Protein AF-A0A9D6G9P4-F1 (afdb_monomer)

Secondary structure (DSSP, 8-state):
-----------PPP------------TTSPPPTT----EEE---SSHHHHHHHHHHHHHHGGG--S-EEE---GGGTTHHHHHHHHHHHHHHSS--EEE----TT--HHHHHHHHHHHHHTT---

Mean predicted aligned error: 11.78 Å

pLDDT: mean 83.12, std 18.17, range [40.41, 98.19]

Foldseek 3Di:
DDDDDDDDPPDDDDDDDPDDDPPPQDPPHDDPPPDAAEEEDEQDPDPVVVVVVVVVCVVCVVVVHPAYEYDADPQRPCVVSLVVVQLCCLPVHPHQYDYDDDCHNHDPVRSVVSVVVCVVSVHDD

Structure (mmCIF, N/CA/C/O backbone):
data_AF-A0A9D6G9P4-F1
#
_entry.id   AF-A0A9D6G9P4-F1
#
loop_
_atom_site.group_PDB
_atom_site.id
_atom_site.type_symbol
_atom_site.label_atom_id
_atom_site.label_alt_id
_atom_site.label_comp_id
_atom_site.label_asym_id
_atom_site.label_entity_id
_atom_site.label_seq_id
_atom_site.pdbx_PDB_ins_code
_atom_site.Cartn_x
_atom_site.Cartn_y
_atom_site.Cartn_z
_atom_site.occupancy
_atom_site.B_iso_or_equiv
_atom_site.auth_seq_id
_atom_site.auth_comp_id
_atom_site.auth_asym_id
_atom_site.auth_atom_id
_atom_site.pdbx_PDB_model_num
ATOM 1 N N . MET A 1 1 ? 39.516 -83.597 8.456 1.00 43.56 1 MET A N 1
ATOM 2 C CA . MET A 1 1 ? 40.521 -82.581 8.065 1.00 43.56 1 MET A CA 1
ATOM 3 C C . MET A 1 1 ? 39.885 -81.659 7.027 1.00 43.56 1 MET A C 1
ATOM 5 O O . MET A 1 1 ? 39.635 -82.088 5.918 1.00 43.56 1 MET A O 1
ATOM 9 N N . SER A 1 2 ? 39.252 -80.572 7.467 1.00 44.28 2 SER A N 1
ATOM 10 C CA . SER A 1 2 ? 39.728 -79.187 7.297 1.00 44.28 2 SER A CA 1
ATOM 11 C C . SER A 1 2 ? 40.019 -78.777 5.846 1.00 44.28 2 SER A C 1
ATOM 13 O O . SER A 1 2 ? 41.075 -79.106 5.316 1.00 44.28 2 SER A O 1
ATOM 15 N N . LYS A 1 3 ? 39.116 -77.981 5.257 1.00 46.56 3 LYS A N 1
ATOM 16 C CA . LYS A 1 3 ? 39.403 -76.587 4.869 1.00 46.56 3 LYS A CA 1
ATOM 17 C C . LYS A 1 3 ? 38.106 -75.848 4.514 1.00 46.56 3 LYS A C 1
ATOM 19 O O . LYS A 1 3 ? 37.350 -76.252 3.640 1.00 46.56 3 LYS A O 1
ATOM 24 N N . ARG A 1 4 ? 37.864 -74.762 5.253 1.00 43.28 4 ARG A N 1
ATOM 25 C CA . ARG A 1 4 ? 36.858 -73.727 4.988 1.00 43.28 4 ARG A CA 1
ATOM 26 C C . ARG A 1 4 ? 37.213 -72.988 3.694 1.00 43.28 4 ARG A C 1
ATOM 28 O O . ARG A 1 4 ? 38.370 -72.615 3.524 1.00 43.28 4 ARG A O 1
ATOM 35 N N . ALA A 1 5 ? 36.219 -72.674 2.870 1.00 48.12 5 ALA A N 1
ATOM 36 C CA . ALA A 1 5 ? 36.288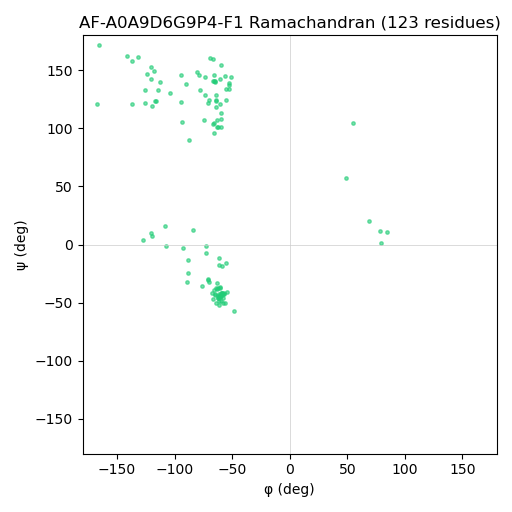 -71.580 1.905 1.00 48.12 5 ALA A CA 1
ATOM 37 C C . ALA A 1 5 ? 35.163 -70.593 2.242 1.00 48.12 5 ALA A C 1
ATOM 39 O O . ALA A 1 5 ? 33.993 -70.962 2.323 1.00 48.12 5 ALA A O 1
ATOM 40 N N . ALA A 1 6 ? 35.552 -69.360 2.553 1.00 49.12 6 ALA A N 1
ATOM 41 C CA . ALA A 1 6 ? 34.666 -68.295 2.989 1.00 49.12 6 ALA A CA 1
ATOM 42 C C . ALA A 1 6 ? 33.832 -67.760 1.816 1.00 49.12 6 ALA A C 1
ATOM 44 O O . ALA A 1 6 ? 34.370 -67.379 0.778 1.00 49.12 6 ALA A O 1
ATOM 45 N N . ASN A 1 7 ? 32.516 -67.696 2.014 1.00 40.41 7 ASN A N 1
ATOM 46 C CA . ASN A 1 7 ? 31.581 -67.029 1.119 1.00 40.41 7 ASN A CA 1
ATOM 47 C C . ASN A 1 7 ? 31.723 -65.505 1.305 1.00 40.41 7 ASN A C 1
ATOM 49 O O . ASN A 1 7 ? 31.355 -64.966 2.350 1.00 40.41 7 ASN A O 1
ATOM 53 N N . SER A 1 8 ? 32.316 -64.812 0.329 1.00 48.28 8 SER A N 1
ATOM 54 C CA . SER A 1 8 ? 32.490 -63.355 0.360 1.00 48.28 8 SER A CA 1
ATOM 55 C C . SER A 1 8 ? 31.255 -62.668 -0.221 1.00 48.28 8 SER A C 1
ATOM 57 O O . SER A 1 8 ? 31.152 -62.405 -1.420 1.00 48.28 8 SER A O 1
ATOM 59 N N . SER A 1 9 ? 30.296 -62.381 0.656 1.00 48.59 9 SER A N 1
ATOM 60 C CA . SER A 1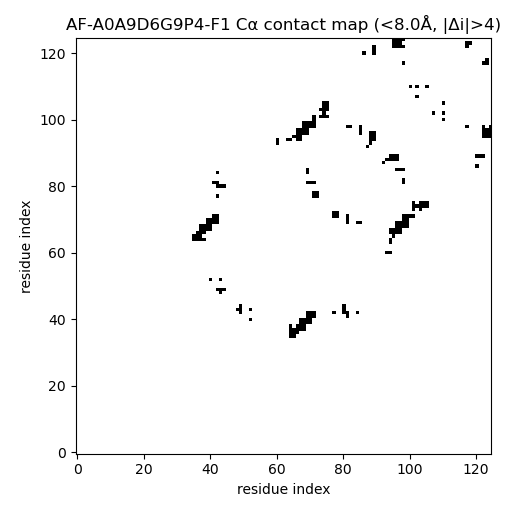 9 ? 29.151 -61.520 0.369 1.00 48.59 9 SER A CA 1
ATOM 61 C C . SER A 1 9 ? 29.627 -60.097 0.062 1.00 48.59 9 SER A C 1
ATOM 63 O O . SER A 1 9 ? 29.900 -59.309 0.970 1.00 48.59 9 SER A O 1
ATOM 65 N N . ARG A 1 10 ? 29.691 -59.723 -1.222 1.00 49.97 10 ARG A N 1
ATOM 66 C CA . ARG A 1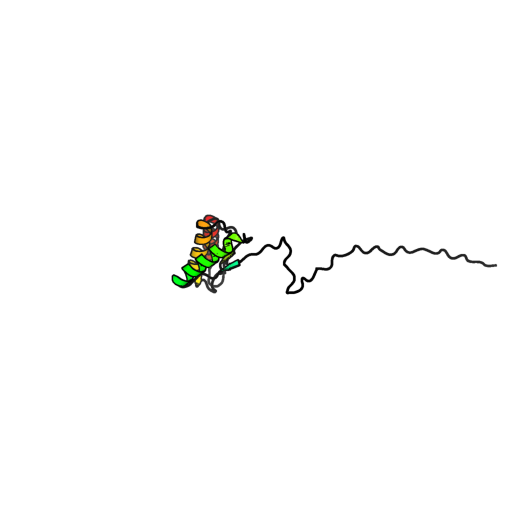 10 ? 29.806 -58.316 -1.635 1.00 49.97 10 ARG A CA 1
ATOM 67 C C . ARG A 1 10 ? 28.526 -57.573 -1.237 1.00 49.97 10 ARG A C 1
ATOM 69 O O . ARG A 1 10 ? 27.541 -57.583 -1.971 1.00 49.97 10 ARG A O 1
ATOM 76 N N . LYS A 1 11 ? 28.539 -56.904 -0.081 1.00 48.97 11 LYS A N 1
ATOM 77 C CA . LYS A 1 11 ? 27.536 -55.890 0.270 1.00 48.97 11 LYS A CA 1
ATOM 78 C C . LYS A 1 11 ? 27.647 -54.738 -0.736 1.00 48.97 11 LYS A C 1
ATOM 80 O O . LYS A 1 11 ? 28.615 -53.984 -0.706 1.00 48.97 11 LYS A O 1
ATOM 85 N N . ARG A 1 12 ? 26.677 -54.610 -1.648 1.00 47.72 12 ARG A N 1
ATOM 86 C CA . ARG A 1 12 ? 26.522 -53.405 -2.478 1.00 47.72 12 ARG A CA 1
ATOM 87 C C . ARG A 1 12 ? 26.190 -52.229 -1.556 1.00 47.72 12 ARG A C 1
ATOM 89 O O . ARG A 1 12 ? 25.231 -52.296 -0.793 1.00 47.72 12 ARG A O 1
ATOM 96 N N . ALA A 1 13 ? 27.005 -51.180 -1.615 1.00 47.09 13 ALA A N 1
ATOM 97 C CA . ALA A 1 13 ? 26.746 -49.924 -0.923 1.00 47.09 13 ALA A CA 1
ATOM 98 C C . ALA A 1 13 ? 25.492 -49.237 -1.506 1.00 47.09 13 ALA A C 1
ATOM 100 O O . ALA A 1 13 ? 25.259 -49.336 -2.715 1.00 47.09 13 ALA A O 1
ATOM 101 N N . PRO A 1 14 ? 24.688 -48.532 -0.691 1.00 43.56 14 PRO A N 1
ATOM 102 C CA . PRO A 1 14 ? 23.539 -47.790 -1.186 1.00 43.56 14 PRO A CA 1
ATOM 103 C C . PRO A 1 14 ? 24.022 -46.580 -1.995 1.00 43.56 14 PRO A C 1
ATOM 105 O O . PRO A 1 14 ? 24.778 -45.740 -1.505 1.00 43.56 14 PRO A O 1
ATOM 108 N N . THR A 1 15 ? 23.579 -46.479 -3.246 1.00 49.50 15 THR A N 1
ATOM 109 C CA . THR A 1 15 ? 23.805 -45.308 -4.097 1.00 49.50 15 THR A CA 1
ATOM 110 C C . THR A 1 15 ? 23.063 -44.111 -3.501 1.00 49.50 15 THR A C 1
ATOM 112 O O . THR A 1 15 ? 21.836 -44.030 -3.595 1.00 49.50 15 THR A O 1
ATOM 115 N N . ARG A 1 16 ? 23.787 -43.178 -2.866 1.00 42.28 16 ARG A N 1
ATOM 116 C CA . ARG A 1 16 ? 23.227 -41.879 -2.459 1.00 42.28 16 ARG A CA 1
ATOM 117 C C . ARG A 1 16 ? 22.745 -41.156 -3.717 1.00 42.28 16 ARG A C 1
ATOM 119 O O . ARG A 1 16 ? 23.542 -40.876 -4.608 1.00 42.28 16 ARG A O 1
ATOM 126 N N . ARG A 1 17 ? 21.451 -40.827 -3.774 1.00 52.84 17 ARG A N 1
ATOM 127 C CA . ARG A 1 17 ? 20.955 -39.777 -4.673 1.00 52.84 17 ARG A CA 1
ATOM 128 C C . ARG A 1 17 ? 21.740 -38.495 -4.364 1.00 52.84 17 ARG A C 1
ATOM 130 O O . ARG A 1 17 ? 21.876 -38.179 -3.177 1.00 52.84 17 ARG A O 1
ATOM 137 N N . PRO A 1 18 ? 22.253 -37.755 -5.359 1.00 45.62 18 PRO A N 1
ATOM 138 C CA . PRO A 1 18 ? 22.821 -36.447 -5.090 1.00 45.62 18 PRO A CA 1
ATOM 139 C C . PRO A 1 18 ? 21.671 -35.541 -4.646 1.00 45.62 18 PRO A C 1
ATOM 141 O O . PRO A 1 18 ? 20.833 -35.132 -5.445 1.00 45.62 18 PRO A O 1
ATOM 144 N N . GLY A 1 19 ? 21.588 -35.289 -3.341 1.00 44.91 19 GLY A N 1
ATOM 145 C CA . GLY A 1 19 ? 20.782 -34.199 -2.820 1.00 44.91 19 GLY A CA 1
ATOM 146 C C . GLY A 1 19 ? 21.392 -32.905 -3.337 1.00 44.91 19 GLY A C 1
ATOM 147 O O . GLY A 1 19 ? 22.560 -32.629 -3.060 1.00 44.91 19 GLY A O 1
ATOM 148 N N . SER A 1 20 ? 20.629 -32.135 -4.111 1.00 59.06 20 SER A N 1
ATOM 149 C CA . SER A 1 20 ? 20.986 -30.755 -4.415 1.00 59.06 20 SER A CA 1
ATOM 150 C C . SER A 1 20 ? 21.073 -30.014 -3.086 1.00 59.06 20 SER A C 1
ATOM 152 O O . SER A 1 20 ? 20.055 -29.794 -2.424 1.00 59.06 20 SER A O 1
ATOM 154 N N . ALA A 1 21 ? 22.289 -29.679 -2.662 1.00 59.16 21 ALA A N 1
ATOM 155 C CA . ALA A 1 21 ? 22.479 -28.753 -1.561 1.00 59.16 21 ALA A CA 1
ATOM 156 C C . ALA A 1 21 ? 21.682 -27.474 -1.874 1.00 59.16 21 ALA A C 1
ATOM 158 O O . ALA A 1 21 ? 21.686 -27.047 -3.034 1.00 59.16 21 ALA A O 1
ATOM 159 N N . PRO A 1 22 ? 20.997 -26.853 -0.898 1.00 53.09 22 PRO A N 1
ATOM 160 C CA . PRO A 1 22 ? 20.448 -25.529 -1.126 1.00 53.09 22 PRO A CA 1
ATOM 161 C C . PRO A 1 22 ? 21.637 -24.632 -1.461 1.00 53.09 22 PRO A C 1
ATOM 163 O O . PRO A 1 22 ? 22.535 -24.452 -0.634 1.00 53.09 22 PRO A O 1
ATOM 166 N N . SER A 1 23 ? 21.698 -24.139 -2.699 1.00 64.00 23 SER A N 1
ATOM 167 C CA . SER A 1 23 ? 22.723 -23.183 -3.089 1.00 64.00 23 SER A CA 1
ATOM 168 C C . SER A 1 23 ? 22.502 -21.951 -2.224 1.00 64.00 23 SER A C 1
ATOM 170 O O . SER A 1 23 ? 21.575 -21.176 -2.465 1.00 64.00 23 SER A O 1
ATOM 172 N N . ARG A 1 24 ? 23.312 -21.789 -1.176 1.00 66.81 24 ARG A N 1
ATOM 173 C CA . ARG A 1 24 ? 23.430 -20.508 -0.491 1.00 66.81 24 ARG A CA 1
ATOM 174 C C . ARG A 1 24 ? 23.924 -19.535 -1.548 1.00 66.81 24 ARG A C 1
ATOM 176 O O . ARG A 1 24 ? 25.099 -19.562 -1.905 1.00 66.81 24 ARG A O 1
ATOM 183 N N . LEU A 1 25 ? 23.012 -18.737 -2.097 1.00 66.81 25 LEU A N 1
ATOM 184 C CA . LEU A 1 25 ? 23.400 -17.588 -2.895 1.00 66.81 25 LEU A CA 1
ATOM 185 C C . LEU A 1 25 ? 24.320 -16.754 -2.002 1.00 66.81 25 LEU A C 1
ATOM 187 O O . LEU A 1 25 ? 23.967 -16.440 -0.862 1.00 66.81 25 LEU A O 1
ATOM 191 N N . ALA A 1 26 ? 25.529 -16.469 -2.483 1.00 80.50 26 ALA A N 1
ATOM 192 C CA . ALA A 1 26 ? 26.360 -15.465 -1.841 1.00 80.50 26 ALA A CA 1
ATOM 193 C C . ALA A 1 26 ? 25.552 -14.160 -1.790 1.00 80.50 26 ALA A C 1
ATOM 195 O O . ALA A 1 26 ? 24.790 -13.880 -2.714 1.00 80.50 26 ALA A O 1
ATOM 196 N N . VAL A 1 27 ? 25.717 -13.367 -0.731 1.00 73.56 27 VAL A N 1
ATOM 197 C CA . VAL A 1 27 ? 24.933 -12.139 -0.475 1.00 73.56 27 VAL A CA 1
ATOM 198 C C . VAL A 1 27 ? 24.994 -11.126 -1.642 1.00 73.56 27 VAL A C 1
ATOM 200 O O . VAL A 1 27 ? 24.144 -10.250 -1.739 1.00 73.56 27 VAL A O 1
ATOM 203 N N . SER A 1 28 ? 25.944 -11.283 -2.569 1.00 77.44 28 SER A N 1
ATOM 204 C CA . SER A 1 28 ? 26.139 -10.466 -3.775 1.00 77.44 28 SER A CA 1
ATOM 205 C C . SER A 1 28 ? 26.037 -11.234 -5.104 1.00 77.44 28 SER A C 1
ATOM 207 O O . SER A 1 28 ? 26.355 -10.680 -6.157 1.00 77.44 28 SER A O 1
ATOM 209 N N . ALA A 1 29 ? 25.635 -12.507 -5.094 1.00 81.50 29 ALA A N 1
ATOM 210 C CA . ALA A 1 29 ? 25.441 -13.253 -6.332 1.00 81.50 29 ALA A CA 1
ATOM 211 C C . ALA A 1 29 ? 24.252 -12.668 -7.121 1.00 81.50 29 ALA A C 1
ATOM 213 O O . ALA A 1 29 ? 23.234 -12.328 -6.511 1.00 81.50 29 ALA A O 1
ATOM 214 N N . PRO A 1 30 ? 24.336 -12.576 -8.463 1.00 80.19 30 PRO A N 1
ATOM 215 C CA . PRO A 1 30 ? 23.194 -12.193 -9.283 1.00 80.19 30 PRO A CA 1
ATOM 216 C C . PRO A 1 30 ? 21.977 -13.067 -8.972 1.00 80.19 30 PRO A C 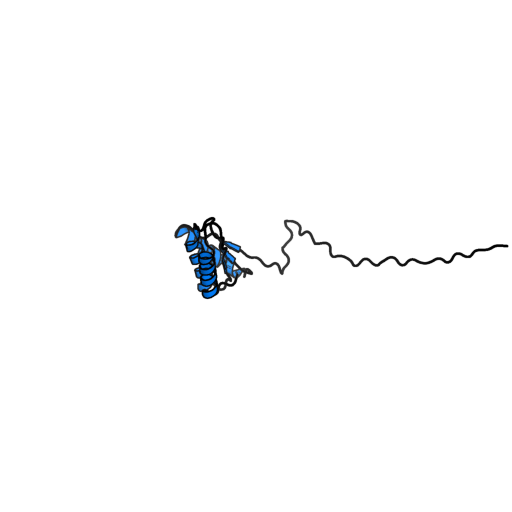1
ATOM 218 O O . PRO A 1 30 ? 22.097 -14.289 -8.836 1.00 80.19 30 PRO A O 1
ATOM 221 N N . LEU A 1 31 ? 20.804 -12.441 -8.872 1.00 80.25 31 LEU A N 1
ATOM 222 C CA . LEU A 1 31 ? 19.562 -13.173 -8.658 1.00 80.25 31 LEU A CA 1
ATOM 223 C C . LEU A 1 31 ? 19.313 -14.149 -9.823 1.00 80.25 31 LEU A C 1
ATOM 225 O O . LEU A 1 31 ? 19.586 -13.812 -10.981 1.00 80.25 31 LEU A O 1
ATOM 229 N N . PRO A 1 32 ? 18.773 -15.351 -9.549 1.00 83.88 32 PRO A N 1
ATOM 230 C CA . PRO A 1 32 ? 18.291 -16.239 -10.597 1.00 83.88 32 PRO A CA 1
ATOM 231 C C . PRO A 1 32 ? 17.331 -15.515 -11.550 1.00 83.88 32 PRO A C 1
ATOM 233 O O . PRO A 1 32 ? 16.516 -14.696 -11.128 1.00 83.88 32 PRO A O 1
ATOM 236 N N . LYS A 1 33 ? 17.383 -15.858 -12.843 1.00 81.81 33 LYS A N 1
ATOM 237 C CA . LYS A 1 33 ? 16.571 -15.204 -13.889 1.00 81.81 33 LYS A CA 1
ATOM 238 C C . LYS A 1 33 ? 15.053 -15.283 -13.655 1.00 81.81 33 LYS A C 1
ATOM 240 O O . LYS A 1 33 ? 14.311 -14.534 -14.273 1.00 81.81 33 LYS A O 1
ATOM 245 N N . ASN A 1 34 ? 14.594 -16.203 -12.809 1.00 86.50 34 ASN A N 1
ATOM 246 C CA . ASN A 1 34 ? 13.187 -16.464 -12.504 1.00 86.50 34 ASN A CA 1
ATOM 247 C C . ASN A 1 34 ? 12.763 -15.998 -11.100 1.00 86.50 34 ASN A C 1
ATOM 249 O O . ASN A 1 34 ? 11.724 -16.441 -10.605 1.00 86.50 34 ASN A O 1
ATOM 253 N N . VAL A 1 35 ? 13.553 -15.151 -10.434 1.00 88.94 35 VAL A N 1
ATOM 254 C CA . VAL A 1 35 ? 13.132 -14.557 -9.160 1.00 88.94 35 VAL A CA 1
ATOM 255 C C . VAL A 1 35 ? 11.918 -13.662 -9.390 1.00 88.94 35 VAL A C 1
ATOM 257 O O . VAL A 1 35 ? 11.932 -12.780 -10.245 1.00 88.94 35 VAL A O 1
ATOM 260 N N . LYS A 1 36 ? 10.871 -13.889 -8.597 1.00 90.25 36 LYS A N 1
ATOM 261 C CA . LYS A 1 36 ? 9.731 -12.981 -8.486 1.00 90.25 36 LYS A CA 1
ATOM 262 C C . LYS A 1 36 ? 10.009 -11.976 -7.377 1.00 90.25 36 LYS A C 1
ATOM 264 O O . LYS A 1 36 ? 10.498 -12.358 -6.316 1.00 90.25 36 LYS A O 1
ATOM 269 N N . VAL A 1 37 ? 9.671 -10.718 -7.623 1.00 92.62 37 VAL A N 1
ATOM 270 C CA . VAL A 1 37 ? 9.781 -9.631 -6.645 1.00 92.62 37 VAL A CA 1
ATOM 271 C C . VAL A 1 37 ? 8.412 -9.013 -6.398 1.00 92.62 37 VAL A C 1
ATOM 273 O O . VAL A 1 37 ? 7.546 -9.048 -7.272 1.00 92.62 37 VAL A O 1
ATOM 276 N N . SER A 1 38 ? 8.232 -8.448 -5.213 1.00 96.94 38 SER A N 1
ATOM 277 C CA . SER A 1 38 ? 7.112 -7.583 -4.852 1.00 96.94 38 SER A CA 1
ATOM 278 C C . SER A 1 38 ? 7.658 -6.333 -4.165 1.00 96.94 38 SER A C 1
ATOM 280 O O . SER A 1 38 ? 8.807 -6.314 -3.712 1.00 96.94 38 SER A O 1
ATOM 282 N N . PHE A 1 39 ? 6.844 -5.282 -4.112 1.00 97.88 39 PHE A N 1
ATOM 283 C CA . PHE A 1 39 ? 7.179 -4.035 -3.425 1.00 97.88 39 PHE A CA 1
ATOM 284 C C . PHE A 1 39 ? 6.112 -3.708 -2.391 1.00 97.88 39 PHE A C 1
ATOM 286 O O . PHE A 1 39 ? 4.939 -3.991 -2.614 1.00 97.88 39 PHE A O 1
ATOM 293 N N . GLU A 1 40 ? 6.526 -3.093 -1.288 1.00 97.81 40 GLU A N 1
ATOM 294 C CA . GLU A 1 40 ? 5.634 -2.663 -0.217 1.00 97.81 40 GLU A CA 1
ATOM 295 C C . GLU A 1 40 ? 5.629 -1.140 -0.105 1.00 97.81 40 GLU A C 1
ATOM 297 O O . GLU A 1 40 ? 6.685 -0.501 -0.086 1.00 97.81 40 GLU A O 1
ATOM 302 N N . PHE A 1 41 ? 4.432 -0.565 -0.008 1.00 96.88 41 PHE A N 1
ATOM 303 C CA . PHE A 1 41 ? 4.217 0.868 0.112 1.00 96.88 41 PHE A CA 1
ATOM 304 C C . PHE A 1 41 ? 3.538 1.237 1.427 1.00 96.88 41 PHE A C 1
ATOM 306 O O . PHE A 1 41 ? 2.702 0.513 1.976 1.00 96.88 41 PHE A O 1
ATOM 313 N N . PHE A 1 42 ? 3.866 2.432 1.912 1.00 94.62 42 PHE A N 1
ATOM 314 C CA . PHE A 1 42 ? 3.236 3.021 3.085 1.00 94.62 42 PHE A CA 1
ATOM 315 C C . PHE A 1 42 ? 2.255 4.113 2.658 1.00 94.62 42 PHE A C 1
ATOM 317 O O . PHE A 1 42 ? 2.640 4.993 1.883 1.00 94.62 42 PHE A O 1
ATOM 324 N N . PRO A 1 43 ? 1.007 4.094 3.160 1.00 92.56 43 PRO A N 1
ATOM 325 C CA . PRO A 1 43 ? 0.008 5.077 2.782 1.00 92.56 43 PRO A CA 1
ATOM 326 C C . PRO A 1 43 ? 0.445 6.484 3.243 1.00 92.56 43 PRO A C 1
ATOM 328 O O . PRO A 1 43 ? 0.712 6.705 4.433 1.00 92.56 43 PRO A O 1
ATOM 331 N N . PRO A 1 44 ? 0.530 7.454 2.322 1.00 92.19 44 PRO A N 1
ATOM 332 C CA . PRO A 1 44 ? 1.112 8.768 2.566 1.00 92.19 44 PRO A CA 1
ATOM 333 C C . PRO A 1 44 ? 0.182 9.626 3.422 1.00 92.19 44 PRO A C 1
ATOM 335 O O . PRO A 1 44 ? -1.034 9.574 3.288 1.00 92.19 44 PRO A O 1
ATOM 338 N N . LYS A 1 45 ? 0.745 10.456 4.305 1.00 90.81 45 LYS A N 1
ATOM 339 C CA . LYS A 1 45 ? -0.040 11.336 5.196 1.00 90.81 45 LYS A CA 1
ATOM 340 C C . LYS A 1 45 ? -0.368 12.702 4.585 1.00 90.81 45 LYS A C 1
ATOM 342 O O . LYS A 1 45 ? -1.166 13.435 5.156 1.00 90.81 45 LYS A O 1
ATOM 347 N N . THR A 1 46 ? 0.282 13.069 3.483 1.00 93.31 46 THR A N 1
ATOM 348 C CA . THR A 1 46 ? 0.190 14.402 2.874 1.00 93.31 46 THR A CA 1
ATOM 349 C C . THR A 1 46 ? 0.064 14.297 1.363 1.00 93.31 46 THR A C 1
ATOM 351 O O . THR A 1 46 ? 0.486 13.309 0.764 1.00 93.31 46 THR A O 1
ATOM 354 N N . GLU A 1 47 ? -0.471 15.338 0.732 1.00 93.25 47 GLU A N 1
ATOM 355 C CA . GLU A 1 47 ? -0.625 15.390 -0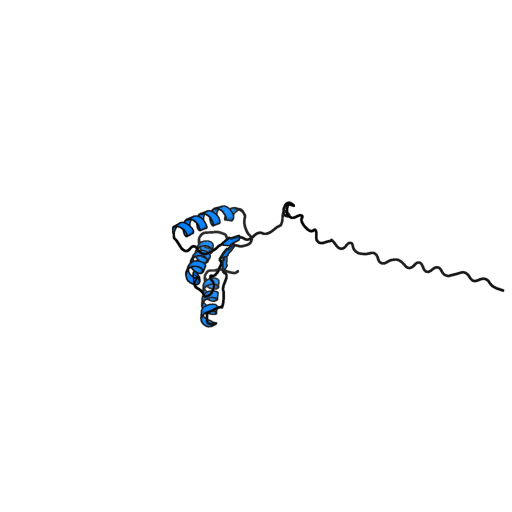.725 1.00 93.25 47 GLU A CA 1
ATOM 356 C C . GLU A 1 47 ? 0.721 15.320 -1.459 1.00 93.25 47 GLU A C 1
ATOM 358 O O . GLU A 1 47 ? 0.903 14.542 -2.390 1.00 93.25 47 GLU A O 1
ATOM 363 N N . LYS A 1 48 ? 1.732 16.039 -0.960 1.00 96.38 48 LYS A N 1
ATOM 364 C CA . LYS A 1 48 ? 3.090 15.963 -1.513 1.00 96.38 48 LYS A CA 1
ATOM 365 C C . LYS A 1 48 ? 3.651 14.535 -1.466 1.00 96.38 48 LYS A C 1
ATOM 367 O O . LYS A 1 48 ? 4.262 14.082 -2.427 1.00 96.38 48 LYS A O 1
ATOM 372 N N . ALA A 1 49 ? 3.429 13.814 -0.365 1.00 95.19 49 ALA A N 1
ATOM 373 C CA . ALA A 1 49 ? 3.865 12.425 -0.250 1.00 95.19 49 ALA A CA 1
ATOM 374 C C . ALA A 1 49 ? 3.043 11.474 -1.140 1.00 95.19 49 ALA A C 1
ATOM 376 O O . ALA A 1 49 ? 3.594 10.482 -1.610 1.00 95.19 49 ALA A O 1
ATOM 377 N N . ASN A 1 50 ? 1.767 11.780 -1.412 1.00 94.81 50 ASN A N 1
ATOM 378 C CA . ASN A 1 50 ? 0.965 11.057 -2.406 1.00 94.81 50 ASN A CA 1
ATOM 379 C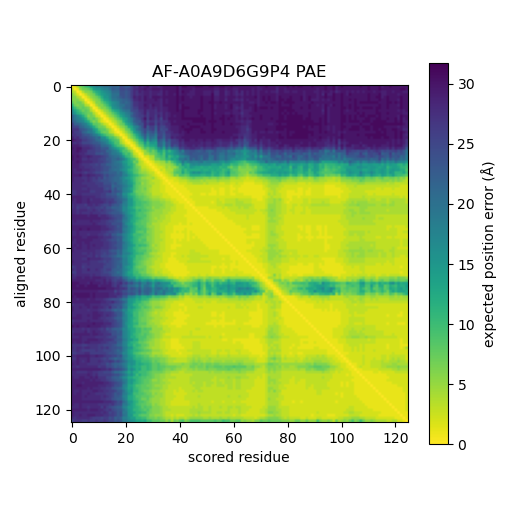 C . ASN A 1 50 ? 1.576 11.152 -3.803 1.00 94.81 50 ASN A C 1
ATOM 381 O O . ASN A 1 50 ? 1.702 10.135 -4.480 1.00 94.81 50 ASN A O 1
ATOM 385 N N . GLN A 1 51 ? 1.995 12.347 -4.216 1.00 96.62 51 GLN A N 1
ATOM 386 C CA . GLN A 1 51 ? 2.628 12.559 -5.520 1.00 96.62 51 GLN A CA 1
ATOM 387 C C . GLN A 1 51 ? 3.926 11.755 -5.637 1.00 96.62 51 GLN A C 1
ATOM 389 O O . GLN A 1 51 ? 4.086 10.982 -6.577 1.00 96.62 51 GLN A O 1
ATOM 394 N N . THR A 1 52 ? 4.796 11.833 -4.624 1.00 97.75 52 THR A N 1
ATOM 395 C CA . THR A 1 52 ? 6.039 11.048 -4.589 1.00 97.75 52 THR A CA 1
ATOM 396 C C . THR A 1 52 ? 5.778 9.541 -4.606 1.00 97.75 52 THR A C 1
ATOM 398 O O . THR A 1 52 ? 6.442 8.815 -5.342 1.00 97.75 52 THR A O 1
ATOM 401 N N . LEU A 1 53 ? 4.803 9.048 -3.833 1.00 97.12 53 LEU A N 1
ATOM 402 C CA . LEU A 1 53 ? 4.429 7.634 -3.868 1.00 97.12 53 LEU A CA 1
ATOM 403 C C . LEU A 1 53 ? 3.982 7.221 -5.275 1.00 97.12 53 LEU A C 1
ATOM 405 O O . LEU A 1 53 ? 4.393 6.171 -5.767 1.00 97.12 53 LEU A O 1
ATOM 409 N N . TRP A 1 54 ? 3.171 8.048 -5.932 1.00 97.88 54 TRP A N 1
ATOM 410 C CA . TRP A 1 54 ? 2.672 7.745 -7.267 1.00 97.88 54 TRP A CA 1
ATOM 411 C C . TRP A 1 54 ? 3.788 7.691 -8.311 1.00 97.88 54 TRP A C 1
ATOM 413 O O . TRP A 1 54 ? 3.850 6.753 -9.104 1.00 97.88 54 TRP A O 1
ATOM 423 N N . GLU A 1 55 ? 4.726 8.637 -8.263 1.00 97.88 55 GLU A N 1
ATOM 424 C CA . GLU A 1 55 ? 5.931 8.617 -9.098 1.00 97.88 55 GLU A CA 1
ATOM 425 C C . GLU A 1 55 ? 6.752 7.337 -8.876 1.00 97.88 55 GLU A C 1
ATOM 427 O O . GLU A 1 55 ? 7.210 6.711 -9.836 1.00 97.88 55 GLU A O 1
ATOM 432 N N . CYS A 1 56 ? 6.907 6.903 -7.620 1.00 97.81 56 CYS A N 1
ATOM 433 C CA . CYS A 1 56 ? 7.581 5.648 -7.296 1.00 97.81 56 CYS A CA 1
ATOM 434 C C . CYS A 1 56 ? 6.852 4.431 -7.879 1.00 97.81 56 CYS A C 1
ATOM 436 O O . CYS A 1 56 ? 7.503 3.577 -8.481 1.00 97.81 56 CYS A O 1
ATOM 438 N N . ILE A 1 57 ? 5.526 4.354 -7.738 1.00 97.69 57 ILE A N 1
ATOM 439 C CA . ILE A 1 57 ? 4.711 3.264 -8.293 1.00 97.69 57 ILE A CA 1
ATOM 440 C C . ILE A 1 57 ? 4.892 3.189 -9.812 1.00 97.69 57 ILE A C 1
ATOM 442 O O . ILE A 1 57 ? 5.238 2.130 -10.333 1.00 97.69 57 ILE A O 1
ATOM 446 N N . GLN A 1 58 ? 4.751 4.316 -10.514 1.00 97.25 58 GLN A N 1
ATOM 447 C CA . GLN A 1 58 ? 4.901 4.385 -11.971 1.00 97.25 58 GLN A CA 1
ATOM 448 C C . GLN A 1 58 ? 6.304 3.973 -12.430 1.00 97.25 58 GLN A C 1
ATOM 450 O O . GLN A 1 58 ? 6.465 3.283 -13.434 1.00 97.25 58 GLN A O 1
ATOM 455 N N . ARG A 1 59 ? 7.337 4.334 -11.665 1.00 97.12 59 ARG A N 1
ATOM 456 C CA . ARG A 1 59 ? 8.720 3.952 -11.965 1.00 97.12 59 ARG A CA 1
ATOM 457 C C . ARG A 1 59 ? 9.000 2.464 -11.729 1.00 97.12 59 ARG A C 1
ATOM 459 O O . ARG A 1 59 ? 9.858 1.900 -12.405 1.00 97.12 59 ARG A O 1
ATOM 466 N N . LEU A 1 60 ? 8.316 1.837 -10.772 1.00 96.00 60 LEU A N 1
ATOM 467 C CA . LEU A 1 60 ? 8.492 0.421 -10.435 1.00 96.00 60 LEU A CA 1
ATOM 468 C C . LEU A 1 60 ? 7.597 -0.506 -11.266 1.00 96.00 60 LEU A C 1
ATOM 470 O O . LEU A 1 60 ? 7.963 -1.663 -11.470 1.00 96.00 60 LEU A O 1
ATOM 474 N N . ALA A 1 61 ? 6.469 -0.018 -11.786 1.00 95.56 61 ALA A N 1
ATOM 475 C CA . ALA A 1 61 ? 5.518 -0.823 -12.551 1.00 95.56 61 ALA A CA 1
ATOM 476 C C . ALA A 1 61 ? 6.133 -1.582 -13.751 1.00 95.56 61 ALA A C 1
ATOM 478 O O . ALA A 1 61 ? 5.837 -2.771 -13.907 1.00 95.56 61 ALA A O 1
ATOM 479 N N . PRO A 1 62 ? 7.061 -1.003 -14.546 1.00 94.62 62 PRO A N 1
ATOM 480 C CA . PRO A 1 62 ? 7.709 -1.714 -15.652 1.00 94.62 62 PRO A CA 1
ATOM 481 C C . PRO A 1 62 ? 8.527 -2.942 -15.235 1.00 94.62 62 PRO A C 1
ATOM 483 O O . PRO A 1 62 ? 8.813 -3.793 -16.076 1.00 94.62 62 PRO A O 1
ATOM 486 N N . LEU A 1 63 ? 8.891 -3.063 -13.951 1.00 92.88 63 LEU A N 1
ATOM 487 C CA . LEU A 1 63 ? 9.578 -4.242 -13.419 1.00 92.88 63 LEU A CA 1
ATOM 488 C C . LEU A 1 63 ? 8.656 -5.463 -13.301 1.00 92.88 63 LEU A C 1
ATOM 490 O O . LEU A 1 63 ? 9.149 -6.550 -13.007 1.00 92.88 63 LEU A O 1
ATOM 494 N N . LYS A 1 64 ? 7.346 -5.296 -13.541 1.00 92.88 64 LYS A N 1
ATOM 495 C CA . LYS A 1 64 ? 6.326 -6.354 -13.497 1.00 92.88 64 LYS A CA 1
ATOM 496 C C . LYS A 1 64 ? 6.429 -7.190 -12.213 1.00 92.88 64 LYS A C 1
ATOM 498 O O . LYS A 1 64 ? 6.648 -8.405 -12.291 1.00 92.88 64 LYS A O 1
ATOM 503 N N . PRO A 1 65 ? 6.335 -6.553 -11.028 1.00 95.88 65 PRO A N 1
ATOM 504 C CA . PRO A 1 65 ? 6.338 -7.294 -9.776 1.00 95.88 65 PRO A CA 1
ATOM 505 C C . PRO A 1 65 ? 5.163 -8.277 -9.745 1.00 95.88 65 PRO A C 1
ATOM 507 O O . PRO A 1 65 ? 4.140 -8.063 -10.391 1.00 95.88 65 PRO A O 1
ATOM 510 N N . ALA A 1 66 ? 5.303 -9.356 -8.977 1.00 95.69 66 ALA A N 1
ATOM 511 C CA . ALA A 1 66 ? 4.241 -10.349 -8.838 1.00 95.69 66 ALA A CA 1
ATOM 512 C C . ALA A 1 66 ? 2.973 -9.760 -8.198 1.00 95.69 66 ALA A C 1
ATOM 514 O O . ALA A 1 66 ? 1.878 -10.197 -8.523 1.00 95.69 66 ALA A O 1
ATOM 515 N N . TYR A 1 67 ? 3.150 -8.802 -7.287 1.00 97.44 67 TYR A N 1
ATOM 516 C CA . TYR A 1 67 ? 2.115 -7.979 -6.665 1.00 97.44 67 TYR A CA 1
ATOM 517 C C . TYR A 1 67 ? 2.794 -6.794 -5.962 1.00 97.44 67 TYR A C 1
ATOM 519 O O . TYR A 1 67 ? 4.026 -6.760 -5.826 1.00 97.44 67 TYR A O 1
ATOM 527 N N . VAL A 1 68 ? 2.003 -5.842 -5.477 1.00 98.19 68 VAL A N 1
ATOM 528 C CA . VAL A 1 68 ? 2.472 -4.779 -4.577 1.00 98.19 68 VAL A CA 1
ATOM 529 C C . VAL A 1 68 ? 1.632 -4.754 -3.308 1.00 98.19 68 VAL A C 1
ATOM 531 O O . VAL A 1 68 ? 0.413 -4.820 -3.393 1.00 98.19 68 VAL A O 1
ATOM 534 N N . SER A 1 69 ? 2.246 -4.681 -2.130 1.00 98.06 69 SER A N 1
ATOM 535 C CA . SER A 1 69 ? 1.511 -4.568 -0.867 1.00 98.06 69 SER A CA 1
ATOM 536 C C . SER A 1 69 ? 1.370 -3.113 -0.431 1.00 98.06 69 SER A C 1
ATOM 538 O O . SER A 1 69 ? 2.261 -2.287 -0.638 1.00 98.06 69 SER A O 1
ATOM 540 N N . VAL A 1 70 ? 0.243 -2.791 0.202 1.00 97.00 70 VAL A N 1
ATOM 541 C CA . VAL A 1 70 ? 0.055 -1.522 0.908 1.00 97.00 70 VAL A CA 1
ATOM 542 C C . VAL A 1 70 ? -0.154 -1.816 2.382 1.00 97.00 70 VAL A C 1
ATOM 544 O O . VAL A 1 70 ? -1.063 -2.553 2.764 1.00 97.00 70 VAL A O 1
ATOM 547 N N . THR A 1 71 ? 0.693 -1.219 3.212 1.00 94.88 71 THR A N 1
ATOM 548 C CA . THR A 1 71 ? 0.652 -1.420 4.660 1.00 94.88 71 THR A CA 1
ATOM 549 C C . THR A 1 71 ? -0.604 -0.847 5.312 1.00 94.88 71 THR A C 1
ATOM 551 O O . THR A 1 71 ? -1.270 0.053 4.791 1.00 94.8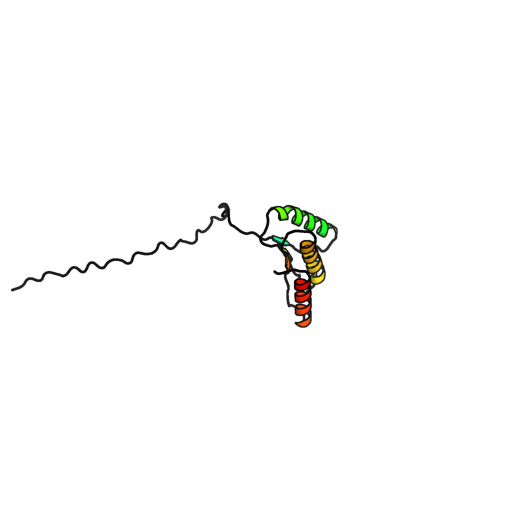8 71 THR A O 1
ATOM 554 N N . TYR A 1 72 ? -0.901 -1.356 6.506 1.00 88.00 72 TYR A N 1
ATOM 555 C CA . TYR A 1 72 ? -2.021 -0.943 7.340 1.00 88.00 72 TYR A CA 1
ATOM 556 C C . TYR A 1 72 ? -1.483 -0.553 8.716 1.00 88.00 72 TYR A C 1
ATOM 558 O O . TYR A 1 72 ? -0.795 -1.329 9.378 1.00 88.00 72 TYR A O 1
ATOM 566 N N . GLY A 1 73 ? -1.743 0.683 9.122 1.00 78.31 73 GLY A N 1
ATOM 567 C CA . GLY A 1 73 ? -1.277 1.253 10.374 1.00 78.31 73 GLY A CA 1
ATOM 568 C C . GLY A 1 73 ? -1.886 0.533 11.568 1.00 78.31 73 GLY A C 1
ATOM 569 O O . GLY A 1 73 ? -3.074 0.207 11.572 1.00 78.31 73 GLY A O 1
ATOM 570 N N . ALA A 1 74 ? -1.072 0.324 12.603 1.00 64.56 74 ALA A N 1
ATOM 571 C CA . ALA A 1 74 ? -1.522 -0.274 13.852 1.00 64.56 74 ALA A CA 1
ATOM 572 C C . ALA A 1 74 ? -2.751 0.475 14.408 1.00 64.56 74 ALA A C 1
ATOM 574 O O . ALA A 1 74 ? -2.792 1.712 14.412 1.00 64.56 74 ALA A O 1
ATOM 575 N N . GLY A 1 75 ? -3.762 -0.288 14.834 1.00 63.06 75 GLY A N 1
ATOM 576 C CA . GLY A 1 75 ? -5.006 0.242 15.400 1.00 63.06 75 GLY A CA 1
ATOM 577 C C . GLY A 1 75 ? -5.917 0.971 14.406 1.00 63.06 75 GLY A C 1
ATOM 578 O O . GLY A 1 75 ? -6.711 1.802 14.827 1.00 63.06 75 GLY A O 1
ATOM 579 N N . GLY A 1 76 ? -5.776 0.748 13.092 1.00 63.19 76 GLY A N 1
ATOM 580 C CA . GLY A 1 76 ? -6.685 1.330 12.091 1.00 63.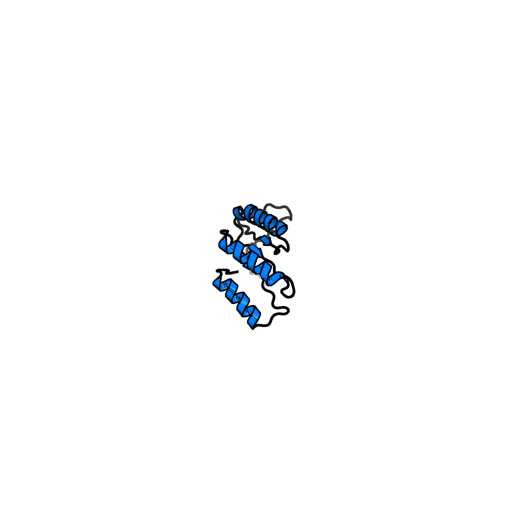19 76 GLY A CA 1
ATOM 581 C C . GLY A 1 76 ? -6.421 2.792 11.729 1.00 63.19 76 GLY A C 1
ATOM 582 O O . GLY A 1 76 ? -7.088 3.332 10.854 1.00 63.19 76 GLY A O 1
ATOM 583 N N . SER A 1 77 ? -5.400 3.426 12.310 1.00 70.12 77 SER A N 1
ATOM 584 C CA . SER A 1 77 ? -5.082 4.856 12.119 1.00 70.12 77 SER A CA 1
ATOM 585 C C . SER A 1 77 ? -4.746 5.284 10.677 1.00 70.12 77 SER A C 1
ATOM 587 O O . SER A 1 77 ? -4.629 6.482 10.381 1.00 70.12 77 SER A O 1
ATOM 589 N N . THR A 1 78 ? -4.533 4.330 9.768 1.00 76.31 78 THR A N 1
ATOM 590 C CA . THR A 1 78 ? -4.313 4.595 8.339 1.00 76.31 78 THR A CA 1
ATOM 591 C C . THR A 1 78 ? -5.345 3.931 7.439 1.00 76.31 78 THR A C 1
ATOM 593 O O . THR A 1 78 ? -5.120 3.951 6.233 1.00 76.31 78 THR A O 1
ATOM 596 N N . ARG A 1 79 ? -6.433 3.356 7.974 1.00 82.62 79 ARG A N 1
ATOM 597 C CA . ARG A 1 79 ? -7.390 2.545 7.208 1.00 82.62 79 ARG A CA 1
ATOM 598 C C . ARG A 1 79 ? -7.808 3.240 5.918 1.00 82.62 79 ARG A C 1
ATOM 600 O O . ARG A 1 79 ? -7.549 2.728 4.835 1.00 82.62 79 ARG A O 1
ATOM 607 N N . GLU A 1 80 ? -8.344 4.451 6.024 1.00 86.69 80 GLU A N 1
ATOM 608 C CA . GLU A 1 80 ? -8.868 5.210 4.885 1.00 86.69 80 GLU A CA 1
ATOM 609 C C . GLU A 1 80 ? -7.776 5.486 3.840 1.00 86.69 80 GLU A C 1
ATOM 611 O O . GLU A 1 80 ? -8.016 5.414 2.637 1.00 86.69 80 GLU A O 1
ATOM 616 N N . ARG A 1 81 ? -6.539 5.741 4.288 1.00 91.12 81 ARG A N 1
ATOM 617 C CA . ARG A 1 81 ? -5.404 6.012 3.393 1.00 91.12 81 ARG A CA 1
ATOM 618 C C . ARG A 1 81 ? -4.870 4.742 2.729 1.00 91.12 81 ARG A C 1
ATOM 620 O O . ARG A 1 81 ? -4.469 4.795 1.567 1.00 91.12 81 ARG A O 1
ATOM 627 N N . THR A 1 82 ? -4.876 3.614 3.439 1.00 92.94 82 THR A N 1
ATOM 628 C CA . THR A 1 82 ? -4.556 2.296 2.879 1.00 92.94 82 THR A CA 1
ATOM 629 C C . THR A 1 82 ? -5.563 1.952 1.785 1.00 92.94 82 THR A C 1
ATOM 631 O O . THR A 1 82 ? -5.147 1.712 0.654 1.00 92.94 82 THR A O 1
ATOM 634 N N . HIS A 1 83 ? -6.865 2.047 2.078 1.00 91.62 83 HIS A N 1
ATOM 635 C CA . HIS A 1 83 ? -7.932 1.807 1.104 1.00 91.62 83 HIS A CA 1
ATOM 636 C C . HIS A 1 83 ? -7.796 2.692 -0.136 1.00 91.62 83 HIS A C 1
ATOM 638 O O . HIS A 1 83 ? -7.787 2.175 -1.251 1.00 91.62 83 HIS A O 1
ATOM 644 N N . ALA A 1 84 ? -7.619 4.005 0.042 1.00 93.12 84 ALA A N 1
ATOM 645 C CA . ALA A 1 84 ? -7.459 4.931 -1.078 1.00 93.12 84 ALA A CA 1
ATOM 646 C C . ALA A 1 84 ? -6.252 4.571 -1.962 1.00 93.12 84 ALA A C 1
ATOM 648 O O . ALA A 1 84 ? -6.353 4.590 -3.186 1.00 93.12 84 ALA A O 1
ATOM 649 N N . THR A 1 85 ? -5.125 4.193 -1.351 1.00 95.94 85 THR A N 1
ATOM 650 C CA . THR A 1 85 ? -3.914 3.800 -2.088 1.00 95.94 85 THR A CA 1
ATOM 651 C C . THR A 1 85 ? -4.129 2.495 -2.860 1.00 95.94 85 THR A C 1
ATOM 653 O O . THR A 1 85 ? -3.802 2.425 -4.042 1.00 95.94 85 THR A O 1
ATOM 656 N N . VAL A 1 86 ? -4.706 1.475 -2.216 1.00 96.69 86 VAL A N 1
ATOM 657 C CA . VAL A 1 86 ? -5.008 0.173 -2.837 1.00 96.69 86 VAL A CA 1
ATOM 658 C C . VAL A 1 86 ? -5.962 0.343 -4.016 1.00 96.69 86 VAL A C 1
ATOM 660 O O . VAL A 1 86 ? -5.685 -0.159 -5.105 1.00 96.69 86 VAL A O 1
ATOM 663 N N . TYR A 1 87 ? -7.052 1.086 -3.818 1.00 95.50 87 TYR A N 1
ATOM 664 C CA . TYR A 1 87 ? -8.053 1.325 -4.854 1.00 95.50 87 TYR A CA 1
ATOM 665 C C . TYR A 1 87 ? -7.453 2.071 -6.045 1.00 95.50 87 TYR A C 1
ATOM 667 O O . TYR A 1 87 ? -7.638 1.676 -7.192 1.00 95.50 87 TYR A O 1
ATOM 675 N N . ARG A 1 88 ? -6.650 3.105 -5.779 1.00 96.19 88 ARG A N 1
ATOM 676 C CA . ARG A 1 88 ? -5.975 3.860 -6.833 1.00 96.19 88 ARG A CA 1
ATOM 677 C C . ARG A 1 88 ? -5.027 2.987 -7.652 1.00 96.19 88 ARG A C 1
ATOM 679 O O . ARG A 1 88 ? -5.060 3.050 -8.876 1.00 96.19 88 ARG A O 1
ATOM 686 N N . ILE A 1 89 ? -4.219 2.145 -7.000 1.00 97.19 89 ILE A N 1
ATOM 687 C CA . ILE A 1 89 ? -3.351 1.183 -7.699 1.00 97.19 89 ILE A CA 1
ATOM 688 C C . ILE A 1 89 ? -4.195 0.262 -8.581 1.00 97.19 89 ILE A C 1
ATOM 690 O O . ILE A 1 89 ? -3.863 0.085 -9.751 1.00 97.19 89 ILE A O 1
ATOM 694 N N . ARG A 1 90 ? -5.300 -0.274 -8.046 1.00 96.50 90 ARG A N 1
ATOM 695 C CA . ARG A 1 90 ? -6.183 -1.182 -8.783 1.00 96.50 90 ARG A CA 1
ATOM 696 C C . ARG A 1 90 ? -6.834 -0.531 -10.006 1.00 96.50 90 ARG A C 1
ATOM 698 O O . ARG A 1 90 ? -7.031 -1.206 -11.009 1.00 96.50 90 ARG A O 1
ATOM 705 N N . CYS A 1 91 ? -7.213 0.740 -9.910 1.00 95.44 91 CYS A N 1
ATOM 706 C CA . CYS A 1 91 ? -7.950 1.434 -10.965 1.00 95.44 91 CYS A CA 1
ATOM 707 C C . CYS A 1 91 ? -7.055 2.111 -12.007 1.00 95.44 91 CYS A C 1
ATOM 709 O O . CYS A 1 91 ? -7.460 2.231 -13.159 1.00 95.44 91 CYS A O 1
ATOM 711 N N . GLU A 1 92 ? -5.875 2.591 -11.615 1.00 96.50 92 GLU A N 1
ATOM 712 C CA . GLU A 1 92 ? -5.024 3.426 -12.475 1.00 96.50 92 GLU A CA 1
ATOM 713 C C . GLU A 1 92 ? -3.771 2.694 -12.989 1.00 96.50 92 GLU A C 1
ATOM 715 O O . GLU A 1 92 ? -2.972 3.289 -13.715 1.00 96.50 92 GLU A O 1
ATOM 720 N N . THR A 1 93 ? -3.555 1.426 -12.616 1.00 96.06 93 THR A N 1
ATOM 721 C CA . THR A 1 93 ? -2.388 0.640 -13.051 1.00 96.06 93 THR A CA 1
ATOM 722 C C . THR A 1 93 ? -2.747 -0.815 -13.350 1.00 96.06 93 THR A C 1
ATOM 724 O O . THR A 1 93 ? -3.746 -1.324 -12.855 1.00 96.06 93 THR A O 1
ATOM 727 N N . ASP A 1 94 ? -1.871 -1.509 -14.080 1.00 94.88 94 ASP A N 1
ATOM 728 C CA . ASP A 1 94 ? -1.956 -2.963 -14.307 1.00 94.88 94 ASP A CA 1
ATOM 729 C C . ASP A 1 94 ? -1.323 -3.791 -13.167 1.00 94.88 94 ASP A C 1
ATOM 731 O O . ASP A 1 94 ? -1.031 -4.977 -13.331 1.00 94.88 94 ASP A O 1
ATOM 735 N N . LEU A 1 95 ? -1.014 -3.166 -12.026 1.00 97.06 95 LEU A N 1
ATOM 736 C CA . LEU A 1 95 ? -0.449 -3.863 -10.875 1.00 97.06 95 LEU A CA 1
ATOM 737 C C . LEU A 1 95 ? -1.544 -4.575 -10.084 1.00 97.06 95 LEU A C 1
ATOM 739 O O . LEU A 1 95 ? -2.663 -4.086 -9.960 1.00 97.06 95 LEU A O 1
ATOM 743 N N . GLU A 1 96 ? -1.178 -5.698 -9.471 1.00 97.56 96 GLU A N 1
ATOM 744 C CA . GLU A 1 96 ? -2.044 -6.425 -8.545 1.00 97.56 96 GLU A CA 1
ATOM 745 C C . GLU A 1 96 ? -1.754 -5.972 -7.106 1.00 97.56 96 GLU A C 1
ATOM 747 O O . GLU A 1 96 ? -0.693 -6.314 -6.563 1.00 97.56 96 GLU A O 1
ATOM 752 N N . PRO A 1 97 ? -2.629 -5.163 -6.476 1.00 97.75 97 PRO A N 1
ATOM 753 C CA . PRO A 1 97 ? -2.420 -4.742 -5.104 1.00 97.75 97 PRO A CA 1
ATOM 754 C C . PRO A 1 97 ? -2.820 -5.842 -4.115 1.00 97.75 97 PRO A C 1
ATOM 756 O O . PRO A 1 97 ? -3.798 -6.560 -4.317 1.00 97.75 97 PRO A O 1
ATOM 759 N N . ALA A 1 98 ? -2.085 -5.904 -3.011 1.00 97.44 98 ALA A N 1
ATOM 760 C CA . ALA A 1 98 ? -2.382 -6.681 -1.819 1.00 97.44 98 ALA A CA 1
ATOM 761 C C . ALA A 1 98 ? -2.596 -5.724 -0.644 1.00 97.44 98 ALA A C 1
ATOM 763 O O . ALA A 1 98 ? -1.727 -4.896 -0.337 1.00 97.44 98 ALA A O 1
ATOM 764 N N . ALA A 1 99 ? -3.748 -5.808 0.012 1.00 95.38 99 ALA A N 1
ATOM 765 C CA . ALA A 1 99 ? -4.061 -4.920 1.123 1.00 95.38 99 ALA A CA 1
ATOM 766 C C . ALA A 1 99 ? -3.678 -5.574 2.450 1.00 95.38 99 ALA A C 1
ATOM 768 O O . ALA A 1 99 ? -4.188 -6.634 2.803 1.00 95.38 99 ALA A O 1
ATOM 769 N N . HIS A 1 100 ? -2.820 -4.926 3.241 1.00 94.06 100 HIS A N 1
ATOM 770 C CA . HIS A 1 100 ? -2.691 -5.338 4.634 1.00 94.06 100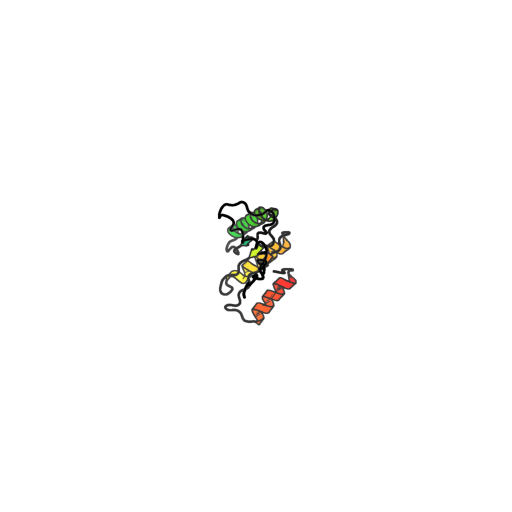 HIS A CA 1
ATOM 771 C C . HIS A 1 100 ? -4.007 -5.059 5.363 1.00 94.06 100 HIS A C 1
ATOM 773 O O . HIS A 1 100 ? -4.633 -4.014 5.179 1.00 94.06 100 HIS A O 1
ATOM 779 N N . LEU A 1 101 ? -4.392 -5.983 6.236 1.00 91.25 101 LEU A N 1
ATOM 780 C CA . LEU A 1 101 ? -5.566 -5.867 7.085 1.00 91.25 101 LEU A CA 1
ATOM 781 C C . LEU A 1 101 ? -5.192 -6.352 8.480 1.00 91.25 101 LEU A C 1
ATOM 783 O O . LEU A 1 101 ? -4.745 -7.483 8.660 1.00 91.25 101 LEU A O 1
ATOM 787 N N . THR A 1 102 ? -5.332 -5.477 9.472 1.00 89.12 102 THR A N 1
ATOM 788 C CA . THR A 1 102 ? -5.040 -5.813 10.872 1.00 89.12 102 THR A CA 1
ATOM 789 C C . THR A 1 102 ? -6.327 -5.808 11.679 1.00 89.12 102 THR A C 1
ATOM 791 O O . THR A 1 102 ? -7.160 -4.927 11.497 1.00 89.12 102 THR A O 1
ATOM 794 N N . CYS A 1 103 ? -6.473 -6.768 12.593 1.00 89.94 103 CYS A N 1
ATOM 795 C CA . CYS A 1 103 ? -7.692 -6.923 13.396 1.00 89.94 103 CYS A CA 1
ATOM 796 C C . CYS A 1 103 ? -7.637 -6.195 14.749 1.00 89.94 103 CYS A C 1
ATOM 798 O O . CYS A 1 103 ? -8.589 -6.240 15.522 1.00 89.94 103 CYS A O 1
ATOM 800 N N . VAL A 1 104 ? -6.509 -5.562 15.086 1.00 86.88 104 VAL A N 1
ATOM 801 C CA . VAL A 1 104 ? -6.331 -4.915 16.393 1.00 86.88 104 VAL A CA 1
ATOM 802 C C . VAL A 1 104 ? -7.204 -3.668 16.471 1.00 86.88 104 VAL A C 1
ATOM 804 O O . VAL A 1 104 ? -7.037 -2.747 15.675 1.00 86.88 104 VAL A O 1
ATOM 807 N N . GLY A 1 105 ? -8.091 -3.626 17.465 1.00 83.25 105 GLY A N 1
ATOM 808 C CA . GLY A 1 105 ? -8.993 -2.493 17.684 1.00 83.25 105 GLY A CA 1
ATOM 809 C C . GLY A 1 105 ? -10.208 -2.460 16.754 1.00 83.25 105 GLY A C 1
ATOM 810 O O . GLY A 1 105 ? -10.898 -1.450 16.742 1.00 83.25 105 GLY A O 1
ATOM 811 N N . ALA A 1 106 ? -10.473 -3.537 16.009 1.00 85.94 106 ALA A N 1
ATOM 812 C CA . ALA A 1 106 ? -11.654 -3.684 15.166 1.00 85.94 106 ALA A CA 1
ATOM 813 C C . ALA A 1 106 ? -12.476 -4.906 15.600 1.00 85.94 106 ALA A C 1
ATOM 815 O O . ALA A 1 106 ? -11.939 -5.950 15.979 1.00 85.94 106 ALA A O 1
ATOM 816 N N . SER A 1 107 ? -13.793 -4.778 15.536 1.00 91.62 107 SER A N 1
ATOM 817 C CA . SER A 1 107 ? -14.726 -5.890 15.646 1.00 91.62 107 SER A CA 1
ATOM 818 C C . SER A 1 107 ? -14.645 -6.788 14.413 1.00 91.62 107 SER A C 1
ATOM 820 O O . SER A 1 107 ? -14.211 -6.387 13.333 1.00 91.62 107 SER A O 1
ATOM 822 N N . ARG A 1 108 ? -15.127 -8.025 14.551 1.00 95.19 108 ARG A N 1
ATOM 823 C CA . ARG A 1 108 ? -15.235 -8.947 13.416 1.00 95.19 108 ARG A CA 1
ATOM 824 C C . ARG A 1 108 ? -16.079 -8.366 12.277 1.00 95.19 108 ARG A C 1
ATOM 826 O O . ARG A 1 108 ? -15.694 -8.521 11.128 1.00 95.19 108 ARG A O 1
ATOM 833 N N . ALA A 1 109 ? -17.192 -7.704 12.597 1.00 95.38 109 ALA A N 1
ATOM 834 C CA . ALA A 1 109 ? -18.073 -7.113 11.592 1.00 95.38 109 ALA A CA 1
ATOM 835 C C . ALA A 1 109 ? -17.339 -6.052 10.757 1.00 95.38 109 ALA A C 1
ATOM 837 O O . ALA A 1 109 ? -17.399 -6.105 9.535 1.00 95.38 109 ALA A O 1
ATOM 838 N N . GLU A 1 110 ? -16.563 -5.175 11.404 1.00 90.06 110 GLU A N 1
ATOM 839 C CA . GLU A 1 110 ? -15.761 -4.156 10.713 1.00 90.06 110 GLU A CA 1
ATOM 840 C C . GLU A 1 110 ? -14.681 -4.770 9.813 1.00 90.06 110 GLU A C 1
ATOM 842 O O . GLU A 1 110 ? -14.433 -4.273 8.717 1.00 90.06 110 GLU A O 1
ATOM 847 N N . ILE A 1 111 ? -14.038 -5.858 10.251 1.00 92.00 111 ILE A N 1
ATOM 848 C CA . ILE A 1 111 ? -13.060 -6.583 9.427 1.00 92.00 111 ILE A CA 1
ATOM 849 C C . ILE A 1 111 ? -13.736 -7.263 8.236 1.00 92.00 111 ILE A C 1
ATOM 851 O O . ILE A 1 111 ? -13.208 -7.209 7.126 1.00 92.00 111 ILE A O 1
ATOM 855 N N . ASP A 1 112 ? -14.904 -7.865 8.451 1.00 95.44 112 ASP A N 1
ATOM 856 C CA . ASP A 1 112 ? -15.685 -8.500 7.395 1.00 95.44 112 ASP A CA 1
ATOM 857 C C . ASP A 1 112 ? -16.167 -7.464 6.357 1.00 95.44 112 ASP A C 1
ATOM 859 O O . ASP A 1 112 ? -16.159 -7.761 5.163 1.00 95.44 112 ASP A O 1
ATOM 863 N N . ASP A 1 113 ? -16.549 -6.254 6.783 1.00 93.12 113 ASP A N 1
ATOM 864 C CA . ASP A 1 113 ? -16.911 -5.143 5.889 1.00 93.12 113 ASP A CA 1
ATOM 865 C C . ASP A 1 113 ? -15.716 -4.700 5.039 1.00 93.12 113 ASP A C 1
ATOM 867 O O . ASP A 1 113 ? -15.800 -4.676 3.815 1.00 93.12 113 ASP A O 1
ATOM 871 N N . VAL A 1 114 ? -14.564 -4.454 5.668 1.00 90.69 114 VAL A N 1
ATOM 872 C CA . VAL A 1 114 ? -13.335 -4.059 4.960 1.00 90.69 114 VAL A CA 1
ATOM 873 C C . VAL A 1 114 ? -12.892 -5.125 3.950 1.00 90.69 114 VAL A C 1
ATOM 875 O O . VAL A 1 114 ? -12.479 -4.800 2.835 1.00 90.69 114 VAL A O 1
ATOM 878 N N . ALA A 1 115 ? -12.978 -6.406 4.316 1.00 93.75 115 ALA A N 1
ATOM 879 C CA . ALA A 1 115 ? -12.647 -7.504 3.415 1.00 93.75 115 ALA A CA 1
ATOM 880 C C . ALA A 1 115 ? -13.614 -7.585 2.221 1.00 93.75 115 ALA A C 1
ATOM 882 O O . ALA A 1 115 ? -13.168 -7.836 1.098 1.00 93.75 115 ALA A O 1
ATOM 883 N N . ARG A 1 116 ? -14.915 -7.345 2.444 1.00 95.69 116 ARG A N 1
ATOM 884 C CA . ARG A 1 116 ? -15.914 -7.247 1.368 1.00 95.69 116 ARG A CA 1
ATOM 885 C C . ARG A 1 116 ? -15.617 -6.086 0.429 1.00 95.69 116 ARG A C 1
ATOM 887 O O . ARG A 1 116 ? -15.573 -6.312 -0.774 1.00 95.69 116 ARG A O 1
ATOM 894 N N . ASP A 1 117 ? -15.309 -4.904 0.956 1.00 92.81 117 ASP A N 1
ATOM 895 C CA . ASP A 1 117 ? -14.979 -3.733 0.137 1.00 92.81 117 ASP A CA 1
ATOM 896 C C . ASP A 1 117 ? -13.791 -4.010 -0.796 1.00 92.81 117 ASP A C 1
ATOM 898 O O . ASP A 1 117 ? -13.822 -3.676 -1.982 1.00 92.81 117 ASP A O 1
ATOM 902 N N . TYR A 1 118 ? -12.744 -4.672 -0.291 1.00 94.81 118 TYR A N 1
ATOM 903 C CA . TYR A 1 118 ? -11.612 -5.086 -1.122 1.00 94.81 118 TYR A CA 1
ATOM 904 C C . TYR A 1 118 ? -12.010 -6.117 -2.178 1.00 94.81 118 TYR A C 1
ATOM 906 O O . TYR A 1 118 ? -11.614 -6.002 -3.343 1.00 94.81 118 TYR A O 1
ATOM 914 N N . TRP A 1 119 ? -12.808 -7.110 -1.793 1.00 95.62 119 TRP A N 1
ATOM 915 C CA . TRP A 1 119 ? -13.288 -8.124 -2.719 1.00 95.62 119 TRP A CA 1
ATOM 916 C C . TRP A 1 119 ? -14.121 -7.512 -3.856 1.00 95.62 119 TRP A C 1
ATOM 918 O O . TRP A 1 119 ? -13.885 -7.807 -5.034 1.00 95.62 119 TRP A O 1
ATOM 928 N N . ASP A 1 120 ? -15.031 -6.604 -3.531 1.00 94.81 120 ASP A N 1
ATOM 929 C CA . ASP A 1 120 ? -15.902 -5.940 -4.497 1.00 94.81 120 ASP A CA 1
ATOM 930 C C . ASP A 1 120 ? -15.120 -4.968 -5.393 1.00 94.81 120 ASP A C 1
ATOM 932 O O . ASP A 1 120 ? -15.383 -4.879 -6.592 1.00 94.81 120 ASP A O 1
ATOM 936 N N . ALA A 1 121 ? -14.063 -4.341 -4.865 1.00 91.56 121 ALA A N 1
ATOM 937 C CA . ALA A 1 121 ? -13.127 -3.515 -5.631 1.00 91.56 121 ALA A CA 1
ATOM 938 C C . ALA A 1 121 ? -12.184 -4.314 -6.555 1.00 91.56 121 ALA A C 1
ATOM 940 O O . ALA A 1 121 ? -11.360 -3.733 -7.264 1.00 91.56 121 ALA A O 1
ATOM 941 N N . GLY A 1 122 ? -12.266 -5.647 -6.568 1.00 94.06 122 GLY A N 1
ATOM 942 C CA . GLY A 1 122 ? -11.416 -6.476 -7.424 1.00 94.06 122 GLY A CA 1
ATOM 943 C C . GLY A 1 122 ? -10.034 -6.787 -6.843 1.00 94.06 122 GLY A C 1
ATOM 944 O O . GLY A 1 122 ? -9.199 -7.328 -7.564 1.00 94.06 122 GLY A O 1
ATOM 945 N N . VAL A 1 123 ? -9.786 -6.487 -5.565 1.00 95.69 123 VAL A N 1
ATOM 946 C CA . VAL A 1 123 ? -8.552 -6.855 -4.852 1.00 95.69 123 VAL A CA 1
ATOM 947 C C . VAL A 1 123 ? -8.628 -8.330 -4.451 1.00 95.69 123 VAL A C 1
ATOM 949 O O . VAL A 1 123 ? -9.664 -8.807 -3.982 1.00 95.69 123 VAL A O 1
ATOM 952 N N . ARG A 1 124 ? -7.560 -9.093 -4.701 1.00 93.94 124 ARG A N 1
ATOM 953 C CA . ARG A 1 124 ? -7.548 -10.566 -4.556 1.00 93.94 124 ARG A CA 1
ATOM 954 C C . ARG A 1 124 ? -6.399 -11.098 -3.694 1.00 93.94 124 ARG A C 1
ATOM 956 O O . ARG A 1 124 ? -6.256 -12.315 -3.580 1.00 93.94 124 ARG A O 1
ATOM 963 N N . HIS A 1 125 ? -5.604 -10.204 -3.112 1.00 85.31 125 HIS A N 1
ATOM 964 C CA . HIS A 1 125 ? -4.425 -10.503 -2.306 1.00 85.31 125 HIS A CA 1
ATOM 965 C C . HIS A 1 125 ? -4.476 -9.799 -0.953 1.00 85.31 125 HIS A C 1
ATOM 967 O O . HIS A 1 125 ? -4.982 -8.652 -0.901 1.00 85.31 125 HIS A O 1
#

Solvent-accessible surface area (backbone atoms only — not comparable to full-atom values): 7958 Å² total; per-residue (Å²): 135,89,82,91,79,84,84,80,78,81,78,79,76,83,82,75,74,84,73,81,70,82,78,77,71,54,99,80,54,82,76,63,95,82,69,83,50,66,52,78,44,73,57,53,94,43,70,73,46,43,52,54,51,50,54,52,50,64,68,49,53,85,71,63,51,78,32,34,38,32,45,53,44,80,65,55,80,32,46,73,42,24,51,53,51,45,51,46,42,52,73,77,43,96,56,51,41,23,63,52,82,77,66,56,91,53,55,68,67,59,51,53,49,54,52,47,55,38,49,75,71,69,42,87,79

Nearest PDB structures (foldseek):
  1zrq-assembly1_C  TM=9.433E-01  e=3.022E-08  Escherichia coli
  1zp3-assembly2_A  TM=9.386E-01  e=3.231E-08  Escherichia coli
  5ume-assembly3_E  TM=9.356E-01  e=3.454E-08  Haemophilus influenzae Rd KW20
  5ume-assembly3_C  TM=9.380E-01  e=5.511E-08  Haemophilus influenzae Rd KW20
  6fnu-assembly1_A  TM=9.366E-01  e=3.126E-07  Saccharomyces cerevisiae

Radius of gyration: 27.71 Å; Cα contacts (8 Å, |Δi|>4): 124; chains: 1; bounding box: 59×98×33 Å

Sequence (125 aa):
MSKRAANSSRKRAPTRRPGSAPSRLAVSAPLPKNVKVSFEFFPPKTEKANQTLWECIQRLAPLKPAYVSVTYGAGGSTRERTHATVYRIRCETDLEPAAHLTCVGASRAEIDDVARDYWDAGVRH